Protein AF-A0A2V8EAM4-F1 (afdb_monomer_lite)

Radius of gyration: 13.9 Å; chains: 1; bounding box: 37×26×34 Å

Sequence (105 aa):
MKTLGTVAQGLGKAVETFDFETIEKYVVAARPALDFVQKFWEQKKVEDAVQAAQDASASIAELSVSATVRSDEGAAVATKSLLGACAACHAAHREKLPDDSFMIK

Structure (mmCIF, N/CA/C/O backbone):
data_AF-A0A2V8EAM4-F1
#
_entry.id   AF-A0A2V8EAM4-F1
#
loop_
_atom_site.group_PDB
_atom_site.id
_atom_site.type_symbol
_atom_site.label_atom_id
_atom_site.label_alt_id
_atom_site.label_comp_id
_atom_site.label_asym_id
_atom_site.label_entity_id
_atom_site.label_seq_id
_atom_site.pdbx_PDB_ins_code
_atom_site.Cartn_x
_atom_site.Cartn_y
_atom_site.Cartn_z
_atom_site.occupancy
_atom_site.B_iso_or_equiv
_atom_site.auth_seq_id
_atom_site.auth_comp_id
_atom_site.auth_asym_id
_atom_site.auth_atom_id
_atom_site.pdbx_PDB_model_num
ATOM 1 N N . MET A 1 1 ? -11.965 2.910 0.250 1.00 82.75 1 MET A N 1
ATOM 2 C CA . MET A 1 1 ? -11.420 1.537 0.120 1.00 82.75 1 MET A CA 1
ATOM 3 C C . MET A 1 1 ? -11.624 0.857 -1.232 1.00 82.75 1 MET A C 1
ATOM 5 O O . MET A 1 1 ? -10.727 0.126 -1.617 1.00 82.75 1 MET A O 1
ATOM 9 N N . LYS A 1 2 ? -12.717 1.062 -1.990 1.00 88.50 2 LYS A N 1
ATOM 10 C CA . LYS A 1 2 ? -12.934 0.339 -3.269 1.00 88.50 2 LYS A CA 1
ATOM 11 C C . LYS A 1 2 ? -11.770 0.468 -4.273 1.00 88.50 2 LYS A C 1
ATOM 13 O O . LYS A 1 2 ? -11.336 -0.540 -4.826 1.00 88.50 2 LYS A O 1
ATOM 18 N N . THR A 1 3 ? -11.221 1.675 -4.437 1.00 93.94 3 THR A N 1
ATOM 19 C CA . THR A 1 3 ? -10.028 1.925 -5.269 1.00 93.94 3 THR A CA 1
ATOM 20 C C . THR A 1 3 ? -8.826 1.108 -4.799 1.00 93.94 3 THR A C 1
ATOM 22 O O . THR A 1 3 ? -8.221 0.406 -5.600 1.00 93.94 3 THR A O 1
ATOM 25 N N . LEU A 1 4 ? -8.532 1.116 -3.494 1.00 93.75 4 LEU A N 1
ATOM 26 C CA . LEU A 1 4 ? -7.431 0.334 -2.916 1.00 93.75 4 LEU A CA 1
ATOM 27 C C . LEU A 1 4 ? -7.655 -1.176 -3.034 1.00 93.75 4 LEU A C 1
ATOM 29 O O . LEU A 1 4 ? -6.703 -1.906 -3.267 1.00 93.75 4 LEU A O 1
ATOM 33 N N . GLY A 1 5 ? -8.902 -1.646 -2.955 1.00 92.31 5 GLY A N 1
ATOM 34 C CA . GLY A 1 5 ? -9.233 -3.045 -3.232 1.00 92.31 5 GLY A CA 1
ATOM 35 C C . GLY A 1 5 ? -8.919 -3.445 -4.676 1.00 92.31 5 GLY A C 1
ATOM 36 O O . GLY A 1 5 ? -8.362 -4.511 -4.906 1.00 92.31 5 GLY A O 1
ATOM 37 N N . THR A 1 6 ? -9.207 -2.564 -5.640 1.00 94.25 6 THR A N 1
ATOM 38 C CA . THR A 1 6 ? -8.872 -2.790 -7.060 1.00 94.25 6 THR A CA 1
ATOM 39 C C . THR A 1 6 ? -7.357 -2.790 -7.277 1.00 94.25 6 THR A C 1
ATOM 41 O O . THR A 1 6 ? -6.838 -3.662 -7.968 1.00 94.25 6 THR A O 1
ATOM 44 N N . VAL A 1 7 ? -6.644 -1.852 -6.641 1.00 95.75 7 VAL A N 1
ATOM 45 C CA . VAL A 1 7 ? -5.174 -1.804 -6.652 1.00 95.75 7 VAL A CA 1
ATOM 46 C C . VAL A 1 7 ? -4.593 -3.096 -6.081 1.00 95.75 7 VAL A C 1
ATOM 48 O O . VAL A 1 7 ? -3.815 -3.747 -6.761 1.00 95.75 7 VAL A O 1
ATOM 51 N N . ALA A 1 8 ? -4.999 -3.513 -4.880 1.00 93.56 8 ALA A N 1
ATOM 52 C CA . ALA A 1 8 ? -4.451 -4.700 -4.224 1.00 93.56 8 ALA A CA 1
ATOM 53 C C . ALA A 1 8 ? -4.666 -5.988 -5.040 1.00 93.56 8 ALA A C 1
ATOM 55 O O . ALA A 1 8 ? -3.780 -6.834 -5.091 1.00 93.56 8 ALA A O 1
ATOM 56 N N . GLN A 1 9 ? -5.820 -6.122 -5.705 1.00 92.56 9 GLN A N 1
ATOM 57 C CA . GLN A 1 9 ? -6.127 -7.276 -6.557 1.00 92.56 9 GLN A CA 1
ATOM 58 C C . GLN A 1 9 ? -5.278 -7.315 -7.834 1.00 92.56 9 GLN A C 1
ATOM 60 O O . GLN A 1 9 ? -4.855 -8.388 -8.256 1.00 92.56 9 GLN A O 1
ATOM 65 N N . GLY A 1 10 ? -5.053 -6.163 -8.469 1.00 94.94 10 GLY A N 1
ATOM 66 C CA . GLY A 1 10 ? -4.346 -6.092 -9.748 1.00 94.94 10 GLY A CA 1
ATOM 67 C C . GLY A 1 10 ? -2.827 -5.975 -9.627 1.00 94.94 10 GLY A C 1
ATOM 68 O O . GLY A 1 10 ? -2.101 -6.472 -10.487 1.00 94.94 10 GLY A O 1
ATOM 69 N N . LEU A 1 11 ? -2.341 -5.348 -8.555 1.00 95.38 11 LEU A N 1
ATOM 70 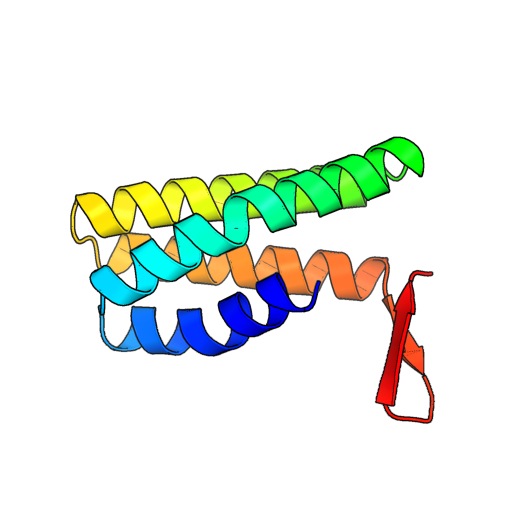C CA . LEU A 1 11 ? -0.928 -5.023 -8.382 1.00 95.38 11 LEU A CA 1
ATOM 71 C C . LEU A 1 11 ? -0.050 -6.272 -8.290 1.00 95.38 11 LEU A C 1
ATOM 73 O O . LEU A 1 11 ? 1.005 -6.297 -8.912 1.00 95.38 11 LEU A O 1
ATOM 77 N N . GLY A 1 12 ? -0.499 -7.316 -7.583 1.00 92.81 12 GLY A N 1
ATOM 78 C CA . GLY A 1 12 ? 0.248 -8.575 -7.483 1.00 92.81 12 GLY A CA 1
ATOM 79 C C . GLY A 1 12 ? 0.552 -9.168 -8.860 1.00 92.81 12 GLY A C 1
ATOM 80 O O . GLY A 1 12 ? 1.708 -9.419 -9.180 1.00 92.81 12 GLY A O 1
ATOM 81 N N . LYS A 1 13 ? -0.467 -9.265 -9.723 1.00 95.44 13 LYS A N 1
ATOM 82 C CA . LYS A 1 13 ? -0.302 -9.751 -11.099 1.00 95.44 13 LYS A CA 1
ATOM 83 C C . LYS A 1 13 ? 0.619 -8.853 -11.927 1.00 95.44 13 LYS A C 1
ATOM 85 O O . LYS A 1 13 ? 1.465 -9.361 -12.652 1.00 95.44 13 LYS A O 1
ATOM 90 N N . ALA A 1 14 ? 0.450 -7.532 -11.837 1.00 97.00 14 ALA A N 1
ATOM 91 C CA . ALA A 1 14 ? 1.289 -6.594 -12.583 1.00 97.00 14 ALA A CA 1
ATOM 92 C C . ALA A 1 14 ? 2.771 -6.730 -12.197 1.00 97.00 14 ALA A C 1
ATOM 94 O O . ALA A 1 14 ? 3.640 -6.651 -13.058 1.00 97.00 14 ALA A O 1
ATOM 95 N N . VAL A 1 15 ? 3.053 -6.988 -10.920 1.00 96.62 15 VAL A N 1
ATOM 96 C CA . VAL A 1 15 ? 4.409 -7.203 -10.397 1.00 96.62 15 VAL A CA 1
ATOM 97 C C . VAL A 1 15 ? 4.963 -8.563 -10.805 1.00 96.62 15 VAL A C 1
ATOM 99 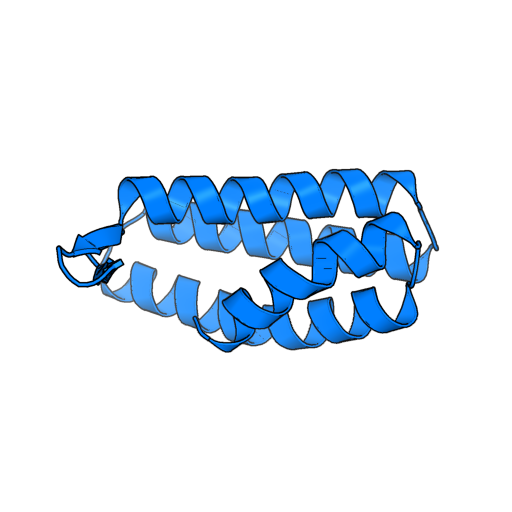O O . VAL A 1 15 ? 6.114 -8.627 -11.214 1.00 96.62 15 VAL A O 1
ATOM 102 N N . GLU A 1 16 ? 4.156 -9.627 -10.785 1.00 95.12 16 GLU A N 1
ATOM 103 C CA . GLU A 1 16 ? 4.561 -10.959 -11.269 1.00 95.12 16 GLU A CA 1
ATOM 104 C C . GLU A 1 16 ? 4.998 -10.951 -12.740 1.00 95.12 16 GLU A C 1
ATOM 106 O O . GLU A 1 16 ? 5.889 -11.704 -13.127 1.00 95.12 16 GLU A O 1
ATOM 111 N N . THR A 1 17 ? 4.375 -10.105 -13.565 1.00 96.81 17 THR A N 1
ATOM 112 C CA . THR A 1 17 ? 4.711 -9.964 -14.988 1.00 96.81 17 THR A CA 1
ATOM 113 C C . THR A 1 17 ? 5.611 -8.766 -15.292 1.00 96.81 17 THR A C 1
ATOM 115 O O . THR A 1 17 ? 5.834 -8.479 -16.466 1.00 96.81 17 THR A O 1
ATOM 118 N N . PHE A 1 18 ? 6.080 -8.043 -14.268 1.00 95.44 18 PHE A N 1
ATOM 119 C CA . PHE A 1 18 ? 6.861 -6.802 -14.390 1.00 95.44 18 PHE A CA 1
ATOM 120 C C . PHE A 1 18 ? 6.253 -5.780 -15.370 1.00 95.44 18 PHE A C 1
ATOM 122 O O . PHE A 1 18 ? 6.944 -5.093 -16.128 1.00 95.44 18 PHE A O 1
ATOM 129 N N . ASP A 1 19 ? 4.924 -5.668 -15.357 1.00 98.00 19 ASP A N 1
ATOM 130 C CA . ASP A 1 19 ? 4.175 -4.674 -16.120 1.00 98.00 19 ASP A CA 1
ATOM 131 C C . ASP A 1 19 ? 4.263 -3.313 -15.415 1.00 98.00 19 ASP A C 1
ATOM 133 O O . ASP A 1 19 ? 3.358 -2.881 -14.696 1.00 98.00 19 ASP A O 1
ATOM 137 N N . PHE A 1 20 ? 5.401 -2.643 -15.603 1.00 97.38 20 PHE A N 1
ATOM 138 C CA . PHE A 1 20 ? 5.698 -1.361 -14.966 1.00 97.38 20 PHE A CA 1
ATOM 139 C C . PHE A 1 20 ? 4.711 -0.248 -15.334 1.00 97.38 20 PHE A C 1
ATOM 141 O O . PHE A 1 20 ? 4.431 0.602 -14.494 1.00 97.38 20 PHE A O 1
ATOM 148 N N . GLU A 1 21 ? 4.116 -0.280 -16.529 1.00 97.06 21 GLU A N 1
ATOM 149 C CA . GLU A 1 21 ? 3.096 0.701 -16.919 1.00 97.06 21 GLU A CA 1
ATOM 150 C C . GLU A 1 21 ? 1.823 0.526 -16.076 1.00 97.06 21 GLU A C 1
ATOM 152 O O . GLU A 1 21 ? 1.236 1.493 -15.581 1.00 97.06 21 GLU A O 1
ATOM 157 N N . THR A 1 22 ? 1.399 -0.720 -15.866 1.00 97.62 22 THR A N 1
ATOM 158 C CA . THR A 1 22 ? 0.261 -1.019 -14.994 1.00 97.62 22 THR A CA 1
ATOM 159 C C . THR A 1 22 ? 0.583 -0.740 -13.522 1.00 97.62 22 THR A C 1
ATOM 161 O O . THR A 1 22 ? -0.269 -0.202 -12.808 1.00 97.62 22 THR A O 1
ATOM 164 N N . ILE A 1 23 ? 1.809 -1.020 -13.063 1.00 97.94 23 ILE A N 1
ATOM 165 C CA . ILE A 1 23 ? 2.263 -0.663 -11.706 1.00 97.94 23 ILE A CA 1
ATOM 166 C C . ILE A 1 23 ? 2.173 0.854 -11.488 1.00 97.94 23 ILE A C 1
ATOM 168 O O . ILE A 1 23 ? 1.611 1.289 -10.481 1.00 97.94 23 ILE A O 1
ATOM 172 N N . GLU A 1 24 ? 2.639 1.673 -12.436 1.00 97.81 24 GLU A N 1
ATOM 173 C CA . GLU A 1 24 ? 2.542 3.137 -12.350 1.00 97.81 24 GLU A CA 1
ATOM 174 C C . GLU A 1 24 ? 1.089 3.620 -12.257 1.00 97.81 24 GLU A C 1
ATOM 176 O O . GLU A 1 24 ? 0.766 4.464 -11.415 1.00 97.81 24 GLU A O 1
ATOM 181 N N . LYS A 1 25 ? 0.177 3.043 -13.052 1.00 97.69 25 LYS A N 1
ATOM 182 C CA . LYS A 1 25 ? -1.263 3.356 -12.972 1.00 97.69 25 LYS A CA 1
ATOM 183 C C . LYS A 1 25 ? -1.828 3.058 -11.582 1.00 97.69 25 LYS A C 1
ATOM 185 O O . LYS A 1 25 ? -2.593 3.861 -11.041 1.00 97.69 25 LYS A O 1
ATOM 190 N N . TYR A 1 26 ? -1.437 1.937 -10.977 1.00 98.06 26 TYR A N 1
ATOM 191 C CA . TYR A 1 26 ? -1.860 1.590 -9.621 1.00 98.06 26 TYR A CA 1
ATOM 192 C C . TYR A 1 26 ? -1.257 2.502 -8.553 1.00 98.06 26 TYR A C 1
ATOM 194 O O . TYR A 1 26 ? -1.980 2.908 -7.642 1.00 98.06 26 TYR A O 1
ATOM 202 N N . VAL A 1 27 ? 0.013 2.890 -8.685 1.00 97.69 27 VAL A N 1
ATOM 203 C CA . VAL A 1 27 ? 0.660 3.881 -7.810 1.00 97.69 27 VAL A CA 1
ATOM 204 C C . VAL A 1 27 ? -0.118 5.198 -7.826 1.00 97.69 27 VAL A C 1
ATOM 206 O O . VAL A 1 27 ? -0.465 5.723 -6.766 1.00 97.69 27 VAL A O 1
ATOM 209 N N . VAL A 1 28 ? -0.450 5.717 -9.013 1.00 97.69 28 VAL A N 1
ATOM 210 C CA . VAL A 1 28 ? -1.218 6.966 -9.161 1.00 97.69 28 VAL A CA 1
ATOM 211 C C . VAL A 1 28 ? -2.603 6.847 -8.522 1.00 97.69 28 VAL A C 1
ATOM 213 O O . VAL A 1 28 ? -3.027 7.755 -7.807 1.00 97.69 28 VAL A O 1
ATOM 216 N N . ALA A 1 29 ? -3.294 5.721 -8.719 1.00 97.31 29 ALA A N 1
ATOM 217 C CA . ALA A 1 29 ? -4.618 5.493 -8.144 1.00 97.31 29 ALA A CA 1
ATOM 218 C C . ALA A 1 29 ? -4.601 5.333 -6.610 1.00 97.31 29 ALA A C 1
ATOM 220 O O . ALA A 1 29 ? -5.553 5.734 -5.935 1.00 97.31 29 ALA A O 1
ATOM 221 N N . ALA A 1 30 ? -3.541 4.746 -6.049 1.00 97.50 30 ALA A N 1
ATOM 222 C CA . ALA A 1 30 ? -3.444 4.450 -4.622 1.00 97.50 30 ALA A CA 1
ATOM 223 C C . ALA A 1 30 ? -3.173 5.692 -3.764 1.00 97.50 30 ALA A C 1
ATOM 225 O O . ALA A 1 30 ? -3.755 5.813 -2.686 1.00 97.50 30 ALA A O 1
ATOM 226 N N . ARG A 1 31 ? -2.339 6.629 -4.238 1.00 96.75 31 ARG A N 1
ATOM 227 C CA . ARG A 1 31 ? -1.910 7.820 -3.475 1.00 96.75 31 ARG A CA 1
ATOM 228 C C . ARG A 1 31 ? -3.070 8.619 -2.851 1.00 96.75 31 ARG A C 1
ATOM 230 O O . ARG A 1 31 ? -3.101 8.728 -1.627 1.00 96.75 31 ARG A O 1
ATOM 237 N N . PRO A 1 32 ? -4.051 9.140 -3.618 1.00 97.12 32 PRO A N 1
ATOM 238 C CA . PRO A 1 32 ? -5.151 9.907 -3.027 1.00 97.12 32 PRO A CA 1
ATOM 239 C C . PRO A 1 32 ? -6.069 9.046 -2.150 1.00 97.12 32 PRO A C 1
ATOM 241 O O . PRO A 1 32 ? -6.696 9.546 -1.218 1.00 97.12 32 PRO A O 1
ATOM 244 N N . ALA A 1 33 ? -6.160 7.742 -2.426 1.00 97.38 33 ALA A N 1
ATOM 245 C CA . ALA A 1 33 ? -6.982 6.844 -1.631 1.00 97.38 33 ALA A CA 1
ATOM 246 C C . ALA A 1 33 ? -6.349 6.536 -0.264 1.00 97.38 33 ALA A C 1
ATOM 248 O O . ALA A 1 33 ? -7.087 6.425 0.711 1.00 97.38 33 ALA A O 1
ATOM 249 N N . LEU A 1 34 ? -5.020 6.426 -0.177 1.00 97.75 34 LEU A N 1
ATOM 250 C CA . LEU A 1 34 ? -4.304 6.270 1.093 1.00 97.75 34 LEU A CA 1
ATOM 251 C C . LEU A 1 34 ? -4.305 7.560 1.918 1.00 97.75 34 LEU A C 1
ATOM 253 O O . LEU A 1 34 ? -4.545 7.486 3.117 1.00 97.75 34 LEU A O 1
ATOM 257 N N . ASP A 1 35 ? -4.158 8.729 1.286 1.00 97.50 35 ASP A N 1
ATOM 258 C CA . ASP A 1 35 ? -4.298 10.027 1.968 1.00 97.50 35 ASP A CA 1
ATOM 259 C C . ASP A 1 35 ? -5.684 10.176 2.623 1.00 97.50 35 ASP A C 1
ATOM 261 O O . ASP A 1 35 ? -5.801 10.558 3.788 1.00 97.50 35 ASP A O 1
ATOM 265 N N . PHE A 1 36 ? -6.749 9.782 1.917 1.00 97.69 36 PHE A N 1
ATOM 266 C CA . PHE A 1 36 ? -8.094 9.747 2.494 1.00 97.69 36 PHE A CA 1
ATOM 267 C C . PHE A 1 36 ? -8.191 8.807 3.708 1.00 97.69 36 PHE A C 1
ATOM 269 O O . PHE A 1 36 ? -8.834 9.144 4.702 1.00 97.69 36 PHE A O 1
ATOM 276 N N . VAL A 1 37 ? -7.569 7.626 3.637 1.00 96.88 37 VAL A N 1
ATOM 277 C CA . VAL A 1 37 ? -7.568 6.644 4.734 1.00 96.88 37 VAL A CA 1
ATOM 278 C C . VAL A 1 37 ? -6.809 7.173 5.944 1.00 96.88 37 VAL A C 1
ATOM 280 O O . VAL A 1 37 ? -7.322 7.076 7.057 1.00 96.88 37 VAL A O 1
ATOM 283 N N . GLN A 1 38 ? -5.636 7.771 5.735 1.00 97.50 38 GLN A N 1
ATOM 284 C CA . GLN A 1 38 ? -4.858 8.388 6.803 1.00 97.50 38 GLN A CA 1
ATOM 285 C C . GLN A 1 38 ? -5.685 9.466 7.512 1.00 97.50 38 GLN A C 1
ATOM 287 O O . GLN A 1 38 ? -5.884 9.385 8.721 1.00 97.50 38 GLN A O 1
ATOM 292 N N . LYS A 1 39 ? -6.274 10.405 6.759 1.00 98.12 39 LYS A N 1
ATOM 293 C CA . LYS A 1 39 ? -7.118 11.481 7.312 1.00 98.12 39 LYS A CA 1
ATOM 294 C C . LYS A 1 39 ? -8.328 10.959 8.079 1.00 98.12 39 LYS A C 1
ATOM 296 O O . LYS A 1 39 ? -8.699 11.527 9.105 1.00 98.12 39 LYS A O 1
ATOM 301 N N . PHE A 1 40 ? -8.959 9.888 7.597 1.00 97.06 40 PHE A N 1
ATOM 302 C CA . PHE A 1 40 ? -10.059 9.242 8.313 1.00 97.06 40 PHE A CA 1
ATOM 303 C C . PHE A 1 40 ? -9.609 8.757 9.698 1.00 97.06 40 PHE A C 1
ATOM 305 O O . PHE A 1 40 ? -10.284 9.025 10.692 1.00 97.06 40 PHE A O 1
ATOM 312 N N . TRP A 1 41 ? -8.460 8.087 9.779 1.00 97.44 41 TRP A N 1
ATOM 313 C CA . TRP A 1 41 ? -7.941 7.562 11.042 1.00 97.44 41 TRP A CA 1
ATOM 314 C C . TRP A 1 41 ? -7.368 8.639 11.966 1.00 97.44 41 TRP A C 1
ATOM 316 O O . TRP A 1 41 ? -7.555 8.551 13.179 1.00 97.44 41 TRP A O 1
ATOM 326 N N . GLU A 1 42 ? -6.785 9.703 11.412 1.00 98.19 42 GLU A N 1
ATOM 327 C CA . GLU A 1 42 ? -6.372 10.893 12.167 1.00 98.19 42 GLU A CA 1
ATOM 328 C C . GLU A 1 42 ? -7.575 11.541 12.867 1.00 98.19 42 GLU A C 1
ATOM 330 O O . GLU A 1 42 ? -7.525 11.828 14.062 1.00 98.19 42 GLU A O 1
ATOM 335 N N . GLN A 1 43 ? -8.703 11.697 12.162 1.00 97.94 43 GLN A N 1
ATOM 336 C CA . GLN A 1 43 ? -9.943 12.221 12.750 1.00 97.94 43 GLN A CA 1
ATOM 337 C C . GLN A 1 43 ? -10.503 11.311 13.848 1.00 97.94 43 GLN A C 1
ATOM 339 O O . GLN A 1 43 ? -11.088 11.793 14.820 1.00 97.94 43 GLN A O 1
ATOM 344 N N . LYS A 1 44 ? -10.323 9.994 13.704 1.00 96.38 44 LYS A N 1
ATOM 345 C CA . LYS A 1 44 ? -10.714 8.992 14.703 1.00 96.38 44 LYS A CA 1
ATOM 346 C C . LYS A 1 44 ? -9.726 8.880 15.867 1.00 96.38 44 LYS A C 1
ATOM 348 O O . LYS A 1 44 ? -10.085 8.271 16.869 1.00 96.38 44 LYS A O 1
ATOM 353 N N . LYS A 1 45 ? -8.539 9.492 15.760 1.00 97.31 45 LYS A N 1
ATOM 354 C CA . LYS A 1 45 ? -7.442 9.420 16.739 1.00 97.31 45 LYS A CA 1
ATOM 355 C C . LYS A 1 45 ? -6.989 7.981 17.018 1.00 97.31 45 LYS A C 1
ATOM 357 O O . LYS A 1 45 ? -6.766 7.607 18.165 1.00 97.31 45 LYS A O 1
ATOM 362 N N . VAL A 1 46 ? -6.887 7.176 15.961 1.00 97.81 46 VAL A N 1
ATOM 363 C CA . VAL A 1 46 ? -6.437 5.775 16.022 1.00 97.81 46 VAL A CA 1
ATOM 364 C C . VAL A 1 46 ? -5.031 5.708 15.432 1.00 97.81 46 VAL A C 1
ATOM 366 O O . VAL A 1 46 ? -4.860 5.607 14.219 1.00 97.81 46 VAL A O 1
ATOM 369 N N . GLU A 1 47 ? -4.026 5.883 16.288 1.00 96.25 47 GLU A N 1
ATOM 370 C CA . GLU A 1 47 ? -2.634 6.133 15.883 1.00 96.25 47 GLU A CA 1
ATOM 371 C C . GLU A 1 47 ? -2.006 4.974 15.101 1.00 96.25 47 GLU A C 1
ATOM 373 O O . GLU A 1 47 ? -1.307 5.204 14.117 1.00 96.25 47 GLU A O 1
ATOM 378 N N . ASP A 1 48 ? -2.294 3.730 15.478 1.00 96.19 48 ASP A N 1
ATOM 379 C CA . ASP A 1 48 ? -1.800 2.541 14.780 1.00 96.19 48 ASP A CA 1
ATOM 380 C C . ASP A 1 48 ? -2.373 2.425 13.360 1.00 96.19 48 ASP A C 1
ATOM 382 O O . ASP A 1 48 ? -1.655 2.080 12.420 1.00 96.19 48 ASP A O 1
ATOM 386 N N . ALA A 1 49 ? -3.636 2.807 13.162 1.00 96.94 49 ALA A N 1
ATOM 387 C CA . ALA A 1 49 ? -4.234 2.874 11.832 1.00 96.94 49 ALA A CA 1
ATOM 388 C C . ALA A 1 49 ? -3.668 4.023 10.978 1.00 96.94 49 ALA A C 1
ATOM 390 O O . ALA A 1 49 ? -3.516 3.867 9.761 1.00 96.94 49 ALA A O 1
ATOM 391 N N . VAL A 1 50 ? -3.332 5.164 11.597 1.00 97.75 50 VAL A N 1
ATOM 392 C CA . VAL A 1 50 ? -2.618 6.267 10.925 1.00 97.75 50 VAL A CA 1
ATOM 393 C C . VAL A 1 50 ? -1.240 5.797 10.469 1.00 97.75 50 VAL A C 1
ATOM 395 O O . VAL A 1 50 ? -0.904 5.972 9.298 1.00 97.75 50 VAL A O 1
ATOM 398 N N . GLN A 1 51 ? -0.484 5.138 11.350 1.00 96.25 51 GLN A N 1
ATOM 399 C CA . GLN A 1 51 ? 0.830 4.590 11.019 1.00 96.25 51 GLN A CA 1
ATOM 400 C C . GLN A 1 51 ? 0.733 3.569 9.878 1.00 96.25 51 GLN A C 1
ATOM 402 O O . GLN A 1 51 ? 1.473 3.664 8.903 1.00 96.25 51 GLN A O 1
ATOM 407 N N . ALA A 1 52 ? -0.246 2.661 9.915 1.00 96.44 52 ALA A N 1
ATOM 408 C CA . ALA A 1 52 ? -0.439 1.689 8.841 1.00 96.44 52 ALA A CA 1
ATOM 409 C C . ALA A 1 52 ? -0.740 2.348 7.477 1.00 96.44 52 ALA A C 1
ATOM 411 O O . ALA A 1 52 ? -0.290 1.865 6.434 1.00 96.44 52 ALA A O 1
ATOM 412 N N . ALA A 1 53 ? -1.482 3.462 7.458 1.00 97.19 53 ALA A N 1
ATOM 413 C CA . ALA A 1 53 ? -1.730 4.226 6.234 1.00 97.19 53 ALA A CA 1
ATOM 414 C C . ALA A 1 53 ? -0.460 4.927 5.712 1.00 97.19 53 ALA A C 1
ATOM 416 O O . ALA A 1 53 ? -0.255 5.015 4.495 1.00 97.19 53 ALA A O 1
ATOM 417 N N . GLN A 1 54 ? 0.409 5.387 6.615 1.00 97.31 54 GLN A N 1
ATOM 418 C CA . GLN A 1 54 ? 1.708 5.970 6.277 1.00 97.31 54 GLN A CA 1
ATOM 419 C C . GLN A 1 54 ? 2.672 4.912 5.725 1.00 97.31 54 GLN A C 1
ATOM 421 O O . GLN A 1 54 ? 3.272 5.138 4.675 1.00 97.31 54 GLN A O 1
ATOM 426 N N . ASP A 1 55 ? 2.744 3.731 6.340 1.00 96.75 55 ASP A N 1
ATOM 427 C CA . ASP A 1 55 ? 3.580 2.613 5.882 1.00 96.75 55 ASP A CA 1
ATOM 428 C C . ASP A 1 55 ? 3.151 2.122 4.488 1.00 96.75 55 ASP A C 1
ATOM 430 O O . ASP A 1 55 ? 3.974 1.892 3.594 1.00 96.75 55 ASP A O 1
ATOM 434 N N . ALA A 1 56 ? 1.837 2.032 4.254 1.00 97.81 56 ALA A N 1
ATOM 435 C CA . ALA A 1 56 ? 1.291 1.745 2.932 1.00 97.81 56 ALA A CA 1
ATOM 436 C C . ALA A 1 56 ? 1.658 2.842 1.913 1.00 97.81 56 ALA A C 1
ATOM 438 O O . ALA A 1 56 ? 2.007 2.541 0.770 1.00 97.81 56 ALA A O 1
ATOM 439 N N . SER A 1 57 ? 1.627 4.116 2.317 1.00 98.12 57 SER A N 1
ATOM 440 C CA . SER A 1 57 ? 2.011 5.243 1.454 1.00 98.12 57 SER A CA 1
ATOM 441 C C . SER A 1 57 ? 3.503 5.233 1.115 1.00 98.12 57 SER A C 1
ATOM 443 O O . SER A 1 57 ? 3.866 5.517 -0.029 1.00 98.12 57 SER A O 1
ATOM 445 N N . ALA A 1 58 ? 4.358 4.844 2.065 1.00 98.06 58 ALA A N 1
ATOM 446 C CA . ALA A 1 58 ? 5.784 4.634 1.837 1.00 98.06 58 ALA A CA 1
ATOM 447 C C . ALA A 1 58 ? 6.022 3.505 0.821 1.00 98.06 58 ALA A C 1
ATOM 449 O O . ALA A 1 58 ? 6.730 3.710 -0.162 1.00 98.06 58 ALA A O 1
ATOM 450 N N . SER A 1 59 ? 5.322 2.375 0.964 1.00 98.25 59 SER A N 1
ATOM 451 C CA . SER A 1 59 ? 5.403 1.258 0.007 1.00 98.25 59 SER A CA 1
ATOM 452 C C . SER A 1 59 ? 4.954 1.667 -1.409 1.00 98.25 59 SER A C 1
ATOM 454 O O . SER A 1 59 ? 5.541 1.253 -2.407 1.00 98.25 59 SER A O 1
ATOM 456 N N . ILE A 1 60 ? 3.939 2.534 -1.533 1.00 98.19 60 ILE A N 1
ATOM 457 C CA . ILE A 1 60 ? 3.530 3.110 -2.829 1.00 98.19 60 ILE A CA 1
ATOM 458 C C . ILE A 1 60 ? 4.603 4.043 -3.408 1.00 98.19 60 ILE A C 1
ATOM 460 O O . ILE A 1 60 ? 4.797 4.076 -4.626 1.00 98.19 60 ILE A O 1
ATOM 464 N N . ALA A 1 61 ? 5.312 4.803 -2.570 1.00 98.31 61 ALA A N 1
ATOM 465 C CA . ALA A 1 61 ? 6.431 5.623 -3.024 1.00 98.31 61 ALA A CA 1
ATOM 466 C C . ALA A 1 61 ? 7.597 4.754 -3.528 1.00 98.31 61 ALA A C 1
ATOM 468 O O . ALA A 1 61 ? 8.129 5.029 -4.603 1.00 98.31 61 ALA A O 1
ATOM 469 N N . GLU A 1 62 ? 7.930 3.673 -2.822 1.00 98.19 62 GLU A N 1
ATOM 470 C CA . GLU A 1 62 ? 8.935 2.687 -3.242 1.00 98.19 62 GLU A CA 1
ATOM 471 C C . GLU A 1 62 ? 8.549 1.984 -4.549 1.00 98.19 62 GLU A C 1
ATOM 473 O O . GLU A 1 62 ? 9.390 1.832 -5.437 1.00 98.19 62 GLU A O 1
ATOM 478 N N . LEU A 1 63 ? 7.271 1.626 -4.726 1.00 97.75 63 LEU A N 1
ATOM 479 C CA . LEU A 1 63 ? 6.757 1.097 -5.994 1.00 97.75 63 LEU A CA 1
ATOM 480 C C . LEU A 1 63 ? 6.910 2.094 -7.139 1.00 97.75 63 LEU A C 1
ATOM 482 O O . LEU A 1 63 ? 7.288 1.709 -8.240 1.00 97.75 63 LEU A O 1
ATOM 486 N N . SER A 1 64 ? 6.656 3.378 -6.879 1.00 98.19 64 SER A N 1
ATOM 487 C CA . SER A 1 64 ? 6.839 4.446 -7.865 1.00 98.19 64 SER A CA 1
ATOM 488 C C . SER A 1 64 ? 8.292 4.538 -8.334 1.00 98.19 64 SER A C 1
ATOM 490 O O . SER A 1 64 ? 8.549 4.652 -9.533 1.00 98.19 64 SER A O 1
ATOM 492 N N . VAL A 1 65 ? 9.242 4.478 -7.393 1.00 98.31 65 VAL A N 1
ATOM 493 C CA . VAL A 1 65 ? 10.679 4.481 -7.702 1.00 98.31 65 VAL A CA 1
ATOM 494 C C . VAL A 1 65 ? 11.038 3.223 -8.482 1.00 98.31 65 VAL A C 1
ATOM 496 O O . VAL A 1 65 ? 11.641 3.326 -9.546 1.00 98.31 65 VAL A O 1
ATOM 499 N N . SER A 1 66 ? 10.607 2.056 -7.999 1.00 97.88 66 SER A N 1
ATOM 500 C CA . SER A 1 66 ? 10.881 0.757 -8.619 1.00 97.88 66 SER A CA 1
ATOM 501 C C . SER A 1 66 ? 10.353 0.676 -10.046 1.00 97.88 66 SER A C 1
ATOM 503 O O . SER A 1 66 ? 11.051 0.164 -10.912 1.00 97.88 66 SER A O 1
ATOM 505 N N . ALA A 1 67 ? 9.171 1.231 -10.321 1.00 97.00 67 ALA A N 1
ATOM 506 C CA . ALA A 1 67 ? 8.633 1.296 -11.673 1.00 97.00 67 ALA A CA 1
ATOM 507 C C . ALA A 1 67 ? 9.453 2.220 -12.586 1.00 97.00 67 ALA A C 1
ATOM 509 O O . ALA A 1 67 ? 9.800 1.826 -13.699 1.00 97.00 67 ALA A O 1
ATOM 510 N N . THR A 1 68 ? 9.870 3.383 -12.072 1.00 97.50 68 THR A N 1
ATOM 511 C CA . THR A 1 68 ? 10.707 4.347 -12.810 1.00 97.50 68 THR A CA 1
ATOM 512 C C . THR A 1 68 ? 12.047 3.735 -13.220 1.00 97.50 68 THR A C 1
ATOM 514 O O . THR A 1 68 ? 12.481 3.881 -14.362 1.00 97.50 68 THR A O 1
ATOM 517 N N . VAL A 1 69 ? 12.714 3.038 -12.295 1.00 97.50 69 VAL A N 1
ATOM 518 C CA . VAL A 1 69 ? 14.018 2.401 -12.554 1.00 97.50 69 VAL A CA 1
ATOM 519 C C . VAL A 1 69 ? 13.892 0.972 -13.087 1.00 97.50 69 VAL A C 1
ATOM 521 O O . VAL A 1 69 ? 14.909 0.323 -13.314 1.00 97.50 69 VAL A O 1
ATOM 524 N N . ARG A 1 70 ? 12.659 0.487 -13.288 1.00 97.44 70 ARG A N 1
ATOM 525 C CA . ARG A 1 70 ? 12.329 -0.870 -13.749 1.00 97.44 70 ARG A CA 1
ATOM 526 C C . ARG A 1 70 ? 13.013 -1.966 -12.920 1.00 97.44 70 ARG A C 1
ATOM 528 O O . ARG A 1 70 ? 13.605 -2.893 -13.463 1.00 97.44 70 ARG A O 1
ATOM 535 N N . SER A 1 71 ? 12.969 -1.826 -11.596 1.00 98.00 71 SER A N 1
ATOM 536 C CA . SER A 1 71 ? 13.507 -2.808 -10.653 1.00 98.00 71 SER A CA 1
ATOM 537 C C . SER A 1 71 ? 12.459 -3.865 -10.314 1.00 98.00 71 SER A C 1
ATOM 539 O O . SER A 1 71 ? 11.510 -3.596 -9.576 1.00 98.00 71 SER A O 1
ATOM 541 N N . ASP A 1 72 ? 12.674 -5.076 -10.820 1.00 97.62 72 ASP A N 1
ATOM 542 C CA . ASP A 1 72 ? 11.863 -6.264 -10.540 1.00 97.62 72 ASP A CA 1
ATOM 543 C C . ASP A 1 72 ? 11.831 -6.589 -9.036 1.00 97.62 72 ASP A C 1
ATOM 545 O O . ASP A 1 72 ? 10.765 -6.726 -8.432 1.00 97.62 72 ASP A O 1
ATOM 549 N N . GLU A 1 73 ? 13.010 -6.656 -8.410 1.00 97.56 73 GLU A N 1
ATOM 550 C CA . GLU A 1 73 ? 13.160 -6.940 -6.979 1.00 97.56 73 GLU A CA 1
ATOM 551 C C . GLU A 1 73 ? 12.528 -5.840 -6.118 1.00 97.56 73 GLU A C 1
ATOM 553 O O . GLU A 1 73 ? 11.774 -6.138 -5.191 1.00 97.56 73 GLU A O 1
ATOM 558 N N . GLY A 1 74 ? 12.766 -4.569 -6.462 1.00 97.81 74 GLY A N 1
ATOM 559 C CA . GLY A 1 74 ? 12.168 -3.430 -5.768 1.00 97.81 74 GLY A CA 1
ATOM 560 C C . GLY A 1 74 ? 10.641 -3.454 -5.834 1.00 97.81 74 GLY A C 1
ATOM 561 O O . GLY A 1 74 ? 9.973 -3.299 -4.811 1.00 97.81 74 GLY A O 1
ATOM 562 N N . ALA A 1 75 ? 10.075 -3.741 -7.011 1.00 97.88 75 ALA A N 1
ATOM 563 C CA . ALA A 1 75 ? 8.631 -3.859 -7.188 1.00 97.88 75 ALA A CA 1
ATOM 564 C C . ALA A 1 75 ? 8.043 -5.033 -6.385 1.00 97.88 75 ALA A C 1
ATOM 566 O O . ALA A 1 75 ? 6.986 -4.884 -5.762 1.00 97.88 75 ALA A O 1
ATOM 567 N N . ALA A 1 76 ? 8.730 -6.178 -6.346 1.00 97.44 76 ALA A N 1
ATOM 568 C CA . ALA A 1 76 ? 8.311 -7.344 -5.571 1.00 97.44 76 ALA A CA 1
ATOM 569 C C . ALA A 1 76 ? 8.320 -7.074 -4.058 1.00 97.44 76 ALA A C 1
ATOM 571 O O . ALA A 1 76 ? 7.330 -7.351 -3.371 1.00 97.44 76 ALA A O 1
ATOM 572 N N . VAL A 1 77 ? 9.406 -6.494 -3.537 1.00 97.81 77 VAL A N 1
ATOM 573 C CA . VAL A 1 77 ? 9.545 -6.159 -2.112 1.00 97.81 77 VAL A CA 1
ATOM 574 C C . VAL A 1 77 ? 8.503 -5.124 -1.697 1.00 97.81 77 VAL A C 1
ATOM 576 O O . VAL A 1 77 ? 7.749 -5.366 -0.754 1.00 97.81 77 VAL A O 1
ATOM 579 N N . ALA A 1 78 ? 8.392 -4.019 -2.433 1.00 98.00 78 ALA A N 1
ATOM 580 C CA . ALA A 1 78 ? 7.469 -2.941 -2.094 1.00 98.00 78 ALA A CA 1
ATOM 581 C C . ALA A 1 78 ? 5.995 -3.384 -2.185 1.00 98.00 78 ALA A C 1
ATOM 583 O O . ALA A 1 78 ? 5.179 -3.023 -1.335 1.00 98.00 78 ALA A O 1
ATOM 584 N N . THR A 1 79 ? 5.642 -4.246 -3.147 1.00 97.62 79 THR A N 1
ATOM 585 C CA . THR A 1 79 ? 4.292 -4.839 -3.223 1.00 97.62 79 THR A CA 1
ATOM 586 C C . THR A 1 79 ? 3.995 -5.727 -2.025 1.00 97.62 79 THR A C 1
ATOM 588 O O . THR A 1 79 ? 2.910 -5.639 -1.446 1.00 97.62 79 THR A O 1
ATOM 591 N N . LYS A 1 80 ? 4.949 -6.569 -1.613 1.00 96.88 80 LYS A N 1
ATOM 592 C CA . LYS A 1 80 ? 4.788 -7.417 -0.428 1.00 96.88 80 LYS A CA 1
ATOM 593 C C . LYS A 1 80 ? 4.586 -6.573 0.833 1.00 96.88 80 LYS A C 1
ATOM 595 O O . LYS A 1 80 ? 3.681 -6.876 1.611 1.00 96.88 80 LYS A O 1
ATOM 600 N N . SER A 1 81 ? 5.374 -5.512 1.007 1.00 96.75 81 SER A N 1
ATOM 601 C CA . SER A 1 81 ? 5.231 -4.566 2.120 1.00 96.75 81 SER A CA 1
ATOM 602 C C . SER A 1 81 ? 3.857 -3.895 2.119 1.00 96.75 81 SER A C 1
ATOM 604 O O . SER A 1 81 ? 3.161 -3.920 3.136 1.00 96.75 81 SER A O 1
ATOM 606 N N . LEU A 1 82 ? 3.401 -3.401 0.962 1.00 97.44 82 LEU A N 1
ATOM 607 C CA . LEU A 1 82 ? 2.084 -2.779 0.817 1.00 97.44 82 LEU A CA 1
ATOM 608 C C . LEU A 1 82 ? 0.944 -3.733 1.200 1.00 97.44 82 LEU A C 1
ATOM 610 O O . LEU A 1 82 ? 0.055 -3.369 1.973 1.00 97.44 82 LEU A O 1
ATOM 614 N N . LEU A 1 83 ? 0.947 -4.955 0.658 1.00 95.12 83 LEU A N 1
ATOM 615 C CA . LEU A 1 83 ? -0.094 -5.947 0.940 1.00 95.12 83 LEU A CA 1
ATOM 616 C C . LEU A 1 83 ? -0.054 -6.409 2.404 1.00 95.12 83 LEU A C 1
ATOM 618 O O . LEU A 1 83 ? -1.108 -6.644 2.999 1.00 95.12 83 LEU A O 1
ATOM 622 N N . GLY A 1 84 ? 1.138 -6.469 3.004 1.00 94.62 84 GLY A N 1
ATOM 623 C CA . GLY A 1 84 ? 1.323 -6.705 4.434 1.00 94.62 84 GLY A CA 1
ATOM 624 C C . GLY A 1 84 ? 0.670 -5.621 5.296 1.00 94.62 84 GLY A C 1
ATOM 625 O O . GLY A 1 84 ? -0.116 -5.947 6.185 1.00 94.62 84 GLY A O 1
ATOM 626 N N . ALA A 1 85 ? 0.908 -4.342 4.986 1.00 95.50 85 ALA A N 1
ATOM 627 C CA . ALA A 1 85 ? 0.275 -3.216 5.680 1.00 95.50 85 ALA A CA 1
ATOM 628 C C . ALA A 1 85 ? -1.260 -3.252 5.551 1.00 95.50 85 ALA A C 1
ATOM 630 O O . ALA A 1 85 ? -1.981 -3.053 6.533 1.00 95.50 85 ALA A O 1
ATOM 631 N N . CYS A 1 86 ? -1.775 -3.594 4.361 1.00 95.06 86 CYS A N 1
ATOM 632 C CA . CYS A 1 86 ? -3.212 -3.778 4.139 1.00 95.06 86 CYS A CA 1
ATOM 633 C C . CYS A 1 86 ? -3.793 -4.868 5.053 1.00 95.06 86 CYS A C 1
ATOM 635 O O . CYS A 1 86 ? -4.841 -4.668 5.671 1.00 95.06 86 CYS A O 1
ATOM 637 N N . ALA A 1 87 ? -3.127 -6.022 5.137 1.00 93.94 87 ALA A N 1
ATOM 638 C CA . ALA A 1 87 ? -3.576 -7.144 5.955 1.00 93.94 87 ALA A CA 1
ATOM 639 C C . ALA A 1 87 ? -3.549 -6.811 7.454 1.00 93.94 87 ALA A C 1
ATOM 641 O O . ALA A 1 87 ? -4.527 -7.083 8.152 1.00 93.94 87 ALA A O 1
ATOM 642 N N . ALA A 1 88 ? -2.475 -6.177 7.932 1.00 93.56 88 ALA A N 1
ATOM 643 C CA . ALA A 1 88 ? -2.318 -5.799 9.334 1.00 93.56 88 ALA A CA 1
ATOM 644 C C . ALA A 1 88 ? -3.406 -4.811 9.787 1.00 93.56 88 ALA A C 1
ATOM 646 O O . ALA A 1 88 ? -4.113 -5.074 10.761 1.00 93.56 88 ALA A O 1
ATOM 647 N N . CYS A 1 89 ? -3.617 -3.729 9.027 1.00 96.44 89 CYS A N 1
ATOM 648 C CA . CYS A 1 89 ? -4.652 -2.739 9.328 1.00 96.44 89 CYS A CA 1
ATOM 649 C C . CYS A 1 89 ? -6.056 -3.365 9.316 1.00 96.44 89 CYS A C 1
ATOM 651 O O . CYS A 1 89 ? -6.872 -3.116 10.205 1.00 96.44 89 CYS A O 1
ATOM 653 N N . HIS A 1 90 ? -6.352 -4.222 8.334 1.00 95.56 90 HIS A N 1
ATOM 654 C CA . HIS A 1 90 ? -7.648 -4.891 8.269 1.00 95.56 90 HIS A CA 1
ATOM 655 C C . HIS A 1 90 ? -7.871 -5.872 9.426 1.00 95.56 90 HIS A C 1
ATOM 657 O O . HIS A 1 90 ? -8.981 -5.922 9.946 1.00 95.56 90 HIS A O 1
ATOM 663 N N . ALA A 1 91 ? -6.856 -6.619 9.860 1.00 94.50 91 ALA A N 1
ATOM 664 C CA . ALA A 1 91 ? -6.986 -7.525 11.002 1.00 94.50 91 ALA A CA 1
ATOM 665 C C . ALA A 1 91 ? -7.284 -6.763 12.307 1.00 94.50 91 ALA A C 1
ATOM 667 O O . ALA A 1 91 ? -8.153 -7.168 13.087 1.00 94.50 91 ALA A O 1
ATOM 668 N N . ALA A 1 92 ? -6.607 -5.630 12.510 1.00 95.94 92 ALA A N 1
ATOM 669 C CA . ALA A 1 92 ? -6.796 -4.785 13.682 1.00 95.94 92 ALA A CA 1
ATOM 670 C C . ALA A 1 92 ? -8.174 -4.106 13.681 1.00 95.94 92 ALA A C 1
ATOM 672 O O . ALA A 1 92 ? -8.923 -4.229 14.649 1.00 95.94 92 ALA A O 1
ATOM 673 N N . HIS A 1 93 ? -8.561 -3.476 12.568 1.00 95.81 93 HIS A N 1
ATOM 674 C CA . HIS A 1 93 ? -9.664 -2.510 12.559 1.00 95.81 93 HIS A CA 1
ATOM 675 C C . HIS A 1 93 ? -10.886 -2.916 11.738 1.00 95.81 93 HIS A C 1
ATOM 677 O O . HIS A 1 93 ? -11.831 -2.134 11.643 1.00 95.81 93 HIS A O 1
ATOM 683 N N . ARG A 1 94 ? -10.902 -4.103 11.120 1.00 94.44 94 ARG A N 1
ATOM 684 C CA . ARG A 1 94 ? -12.094 -4.616 10.436 1.00 94.44 94 ARG A CA 1
ATOM 685 C C . ARG A 1 94 ? -12.590 -5.902 11.059 1.00 94.44 94 ARG A C 1
ATOM 687 O O . ARG A 1 94 ? -11.822 -6.759 11.491 1.00 94.44 94 ARG A O 1
ATOM 694 N N . GLU A 1 95 ? -13.903 -6.025 11.087 1.00 93.62 95 GLU A N 1
ATOM 695 C CA . GLU A 1 95 ? -14.614 -7.232 11.472 1.00 93.62 95 GLU A CA 1
ATOM 696 C C . GLU A 1 95 ? -15.367 -7.767 10.264 1.00 93.62 95 GLU A C 1
ATOM 698 O O . GLU A 1 95 ? -15.969 -6.996 9.514 1.00 93.62 95 GLU A O 1
ATOM 703 N N . LYS A 1 96 ? -15.292 -9.083 10.061 1.00 93.25 96 LYS A N 1
ATOM 704 C CA . LYS A 1 96 ? -16.049 -9.778 9.027 1.00 93.25 96 LYS A CA 1
ATOM 705 C C . LYS A 1 96 ? -17.417 -10.151 9.592 1.00 93.25 96 LYS A C 1
ATOM 707 O O . LYS A 1 96 ? -17.491 -10.796 10.634 1.00 93.25 96 LYS A O 1
ATOM 712 N N . LEU A 1 97 ? -18.474 -9.753 8.899 1.00 92.69 97 LEU A N 1
ATOM 713 C CA . LEU A 1 97 ? -19.856 -10.021 9.274 1.00 92.69 97 LEU A CA 1
ATOM 714 C C . LEU A 1 97 ? -20.328 -11.389 8.739 1.00 92.69 97 LEU A C 1
ATOM 716 O O . LEU A 1 97 ? -19.688 -11.951 7.845 1.00 92.69 97 LEU A O 1
ATO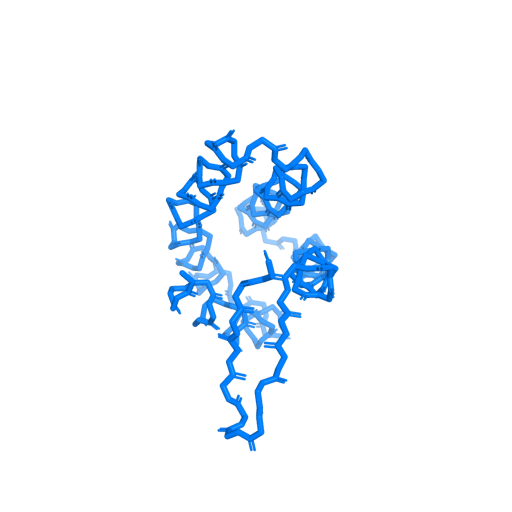M 720 N N . PRO A 1 98 ? -21.445 -11.944 9.258 1.00 95.06 98 PRO A N 1
ATOM 721 C CA . PRO A 1 98 ? -21.976 -13.239 8.813 1.00 95.06 98 PRO A CA 1
ATOM 722 C C . PRO A 1 98 ? -22.364 -13.305 7.329 1.00 95.06 98 PRO A C 1
ATOM 724 O O . PRO A 1 98 ? -22.463 -14.395 6.778 1.00 95.06 98 PRO A O 1
ATOM 727 N N . A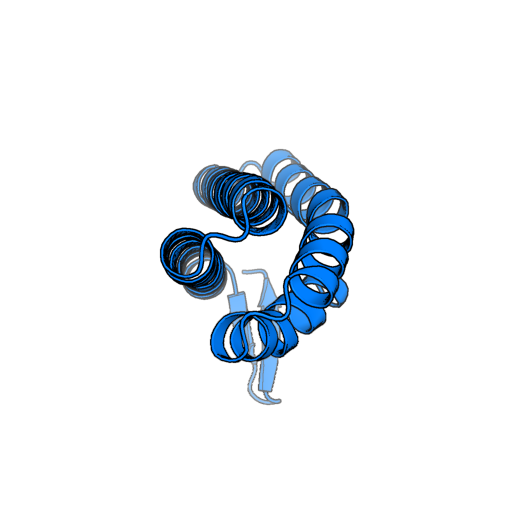SP A 1 99 ? -22.587 -12.157 6.689 1.00 94.25 99 ASP A N 1
ATOM 728 C CA . ASP A 1 99 ? -22.895 -12.022 5.260 1.00 94.25 99 ASP A CA 1
ATOM 729 C C . ASP A 1 99 ? -21.639 -11.850 4.380 1.00 94.25 99 ASP A C 1
ATOM 731 O O . ASP A 1 99 ? -21.733 -11.407 3.237 1.00 94.25 99 ASP A O 1
ATOM 735 N N . ASP A 1 100 ? -20.458 -12.160 4.926 1.00 88.81 100 ASP A N 1
ATOM 736 C CA . ASP A 1 100 ? -19.133 -11.970 4.326 1.00 88.81 100 ASP A CA 1
ATOM 737 C C . ASP A 1 100 ? -18.735 -10.511 4.039 1.00 88.81 100 ASP A C 1
ATOM 739 O O . ASP A 1 100 ? -17.640 -10.253 3.520 1.00 88.81 100 ASP A O 1
ATOM 743 N N . SER A 1 101 ? -19.567 -9.541 4.423 1.00 90.50 101 SER A N 1
ATOM 744 C CA . SER A 1 101 ? -19.191 -8.135 4.389 1.00 90.50 101 SER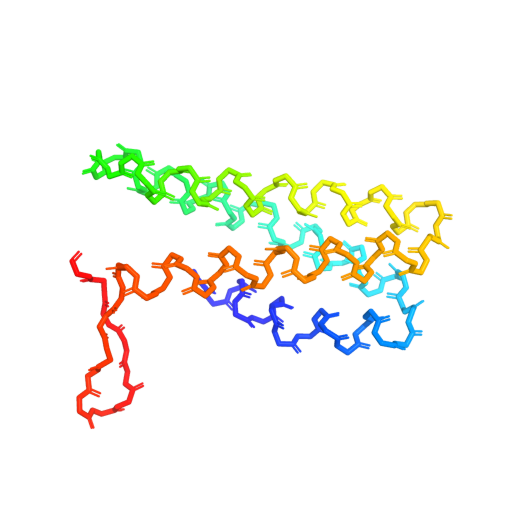 A CA 1
ATOM 745 C C . SER A 1 101 ? -18.236 -7.795 5.537 1.00 90.50 101 SER A C 1
ATOM 747 O O . SER A 1 101 ? -17.888 -8.626 6.378 1.00 90.50 101 SER A O 1
ATOM 749 N N . PHE A 1 102 ? -17.745 -6.560 5.553 1.00 91.81 102 PHE A N 1
ATOM 750 C CA . PHE A 1 102 ? -16.807 -6.108 6.571 1.00 91.81 102 PHE A CA 1
ATOM 751 C C . PHE A 1 102 ? -17.198 -4.733 7.082 1.00 91.81 102 PHE A C 1
ATOM 753 O O . PHE A 1 102 ? -17.436 -3.825 6.281 1.00 91.81 102 PHE A O 1
ATOM 760 N N . MET A 1 103 ? -17.121 -4.553 8.395 1.00 92.38 103 MET A N 1
ATOM 761 C CA . MET A 1 103 ? -17.288 -3.263 9.054 1.00 92.38 103 MET A CA 1
ATOM 762 C C . MET A 1 103 ? -15.992 -2.795 9.710 1.00 92.38 103 MET A C 1
ATOM 764 O O . MET A 1 103 ? -15.103 -3.598 9.987 1.00 92.38 103 MET A O 1
ATOM 768 N N . ILE A 1 104 ? -15.874 -1.483 9.910 1.00 92.69 104 ILE A N 1
ATOM 769 C CA . ILE A 1 104 ? -14.817 -0.899 10.738 1.00 92.69 104 ILE A CA 1
ATOM 770 C C . ILE A 1 104 ? -15.226 -1.076 12.206 1.00 92.69 104 ILE A C 1
ATOM 772 O O . ILE A 1 104 ? -16.380 -0.795 12.532 1.00 92.69 1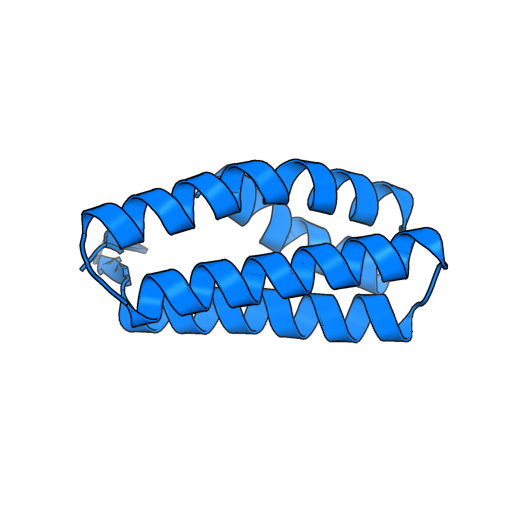04 ILE A O 1
ATOM 776 N N . LYS A 1 105 ? -14.300 -1.568 13.035 1.00 85.50 105 LYS A N 1
ATOM 777 C CA . LYS A 1 105 ? -14.464 -1.713 14.489 1.00 85.50 105 LYS A CA 1
ATOM 778 C C . LYS A 1 105 ? -14.413 -0.362 15.201 1.00 85.50 105 LYS A C 1
ATOM 780 O O . LYS A 1 105 ? -13.680 0.532 14.717 1.00 85.50 105 LYS A O 1
#

Secondary structure (DSSP, 8-state):
-HHHHHHHHHHHHHHHTT-HHHHHHHHHHHHHHHHHHHHHHHHHT-HHHHHHHHHHHHHHHHHHHHHHTT-HHHHHHHHHHHHHHHHHHHHHHEEE-TTS-EEE-

pLDDT: mean 95.99, std 2.65, range [82.75, 98.31]

Foldseek 3Di:
DVLVVVLLVVLVVCLVVLVLVVLLVSLVSVQVVLVVQLVVCVVVVPVLSNVLSVQLNVLSVQSNVCSVVSPSVSSVVSSVSNVVSVVVSCVVFWDQDPVRDIDGD